Protein AF-A0A660MQH5-F1 (afdb_monomer_lite)

pLDDT: mean 91.73, std 9.12, range [53.06, 97.94]

Sequence (58 aa):
DDFIAPAVAKGDDALHAWIDGQIDEMNKNGAMQAAYEKTLKPVFGDDVPARDILVETK

Secondary structure (DSSP, 8-state):
---------TT-HHHHHHHHHHHHHHHHTTHHHHHHHHHTHHHHTTTS-GGGT-----

Structure (mmCIF, N/CA/C/O backbone):
data_AF-A0A660MQH5-F1
#
_entry.id   AF-A0A660MQH5-F1
#
loop_
_atom_site.group_PDB
_atom_site.id
_atom_site.type_symbol
_atom_site.label_atom_id
_atom_site.label_alt_id
_atom_site.label_comp_id
_atom_site.label_asym_id
_atom_site.label_entity_id
_atom_site.label_seq_id
_atom_site.pdbx_PDB_ins_code
_atom_site.Cartn_x
_atom_site.Cartn_y
_atom_site.Cartn_z
_atom_site.occupancy
_atom_site.B_iso_or_equiv
_atom_site.auth_seq_id
_atom_site.auth_comp_id
_atom_site.auth_asym_id
_atom_site.auth_atom_id
_atom_site.pdbx_PDB_model_num
ATOM 1 N N . ASP A 1 1 ? 2.055 -16.687 3.659 1.00 56.69 1 ASP A N 1
ATOM 2 C CA . ASP A 1 1 ? 0.833 -15.958 3.293 1.00 56.69 1 ASP A CA 1
ATOM 3 C C . ASP A 1 1 ? 0.898 -15.608 1.827 1.00 56.69 1 ASP A C 1
ATOM 5 O O . ASP A 1 1 ? 1.927 -15.107 1.381 1.00 56.69 1 ASP A O 1
ATOM 9 N N . ASP A 1 2 ? -0.161 -15.950 1.098 1.00 77.25 2 ASP A N 1
ATOM 10 C CA . ASP A 1 2 ? -0.263 -15.739 -0.343 1.00 77.25 2 ASP A CA 1
ATOM 11 C C . ASP A 1 2 ? -1.131 -14.502 -0.589 1.00 77.25 2 ASP A C 1
ATOM 13 O O . ASP A 1 2 ? -2.341 -14.523 -0.363 1.00 77.25 2 ASP A O 1
ATOM 17 N N . PHE A 1 3 ? -0.506 -13.415 -1.036 1.00 83.88 3 PHE A N 1
ATOM 18 C CA . PHE A 1 3 ? -1.189 -12.175 -1.399 1.00 83.88 3 PHE A CA 1
ATOM 19 C C . PHE A 1 3 ? -1.244 -12.021 -2.917 1.00 83.88 3 PHE A C 1
ATOM 21 O O . PHE A 1 3 ? -0.333 -12.439 -3.635 1.00 83.88 3 PHE A O 1
ATOM 28 N N . ILE A 1 4 ? -2.304 -11.383 -3.413 1.00 86.62 4 ILE A N 1
ATOM 29 C CA . ILE A 1 4 ? -2.404 -11.011 -4.826 1.00 86.62 4 ILE A CA 1
ATOM 30 C C . ILE A 1 4 ? -1.784 -9.623 -4.989 1.00 86.62 4 ILE A C 1
ATOM 32 O O . ILE A 1 4 ? -2.362 -8.626 -4.561 1.00 86.62 4 ILE A O 1
ATOM 36 N N . ALA A 1 5 ? -0.609 -9.571 -5.612 1.00 90.31 5 ALA A N 1
ATOM 37 C CA . ALA A 1 5 ? 0.081 -8.327 -5.930 1.00 90.31 5 ALA A CA 1
ATOM 38 C C . ALA A 1 5 ? -0.306 -7.800 -7.327 1.00 90.31 5 ALA A C 1
ATOM 40 O O . ALA A 1 5 ? -0.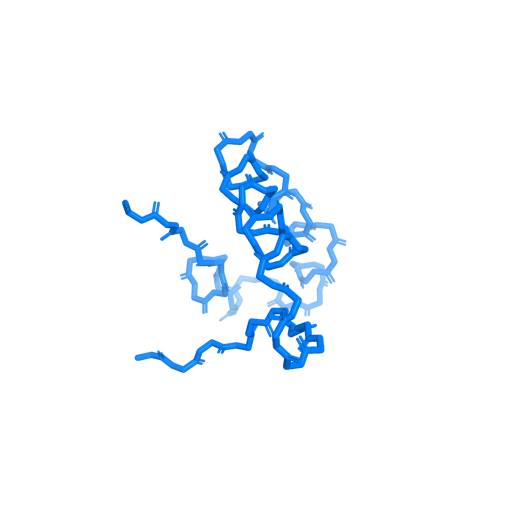704 -8.581 -8.200 1.00 90.31 5 ALA A O 1
ATOM 41 N N . PRO A 1 6 ? -0.157 -6.488 -7.577 1.00 92.94 6 PRO A N 1
ATOM 42 C CA . PRO A 1 6 ? -0.176 -5.944 -8.929 1.00 92.94 6 PRO A CA 1
ATOM 43 C C . PRO A 1 6 ? 0.920 -6.574 -9.796 1.00 92.94 6 PRO A C 1
ATOM 45 O O . PRO A 1 6 ? 2.006 -6.887 -9.315 1.00 92.94 6 PRO A O 1
ATOM 48 N N . ALA A 1 7 ? 0.641 -6.743 -11.087 1.00 95.00 7 ALA A N 1
ATOM 49 C CA . ALA A 1 7 ? 1.576 -7.332 -12.039 1.00 95.00 7 ALA A CA 1
ATOM 50 C C . ALA A 1 7 ? 1.853 -6.371 -13.198 1.00 95.00 7 ALA A C 1
ATOM 52 O O . ALA A 1 7 ? 0.955 -5.668 -13.664 1.00 95.00 7 ALA A O 1
ATOM 53 N N . VAL A 1 8 ? 3.091 -6.391 -13.691 1.00 96.44 8 VAL A N 1
ATOM 54 C CA . VAL A 1 8 ? 3.528 -5.648 -14.881 1.00 96.44 8 VAL A CA 1
ATOM 55 C C . VAL A 1 8 ? 3.978 -6.603 -15.986 1.00 96.44 8 VAL A C 1
ATOM 57 O O . VAL A 1 8 ? 4.154 -7.805 -15.764 1.00 96.44 8 VAL A O 1
ATOM 60 N N . ALA A 1 9 ? 4.162 -6.077 -17.199 1.00 97.62 9 ALA A N 1
ATOM 61 C CA . ALA A 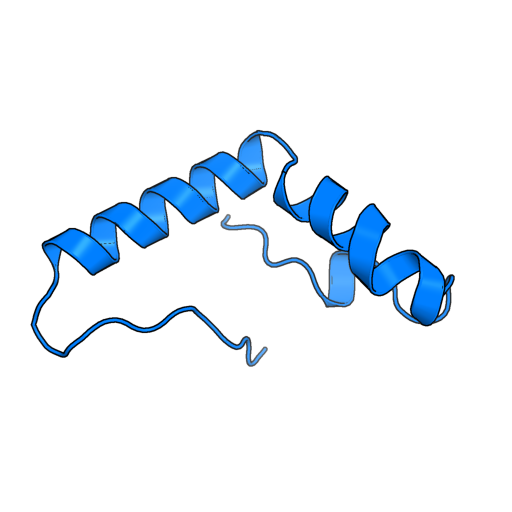1 9 ? 4.736 -6.847 -18.294 1.00 97.62 9 ALA A CA 1
ATOM 62 C C . ALA A 1 9 ? 6.154 -7.325 -17.938 1.00 97.62 9 ALA A C 1
ATOM 64 O O . ALA A 1 9 ? 6.932 -6.615 -17.303 1.00 97.62 9 ALA A O 1
ATOM 65 N N . LYS A 1 10 ? 6.511 -8.537 -18.371 1.00 96.38 10 LYS A N 1
ATOM 66 C CA . LYS A 1 10 ? 7.840 -9.099 -18.105 1.00 96.38 10 LYS A CA 1
ATOM 67 C C . LYS A 1 10 ? 8.933 -8.195 -18.693 1.00 96.38 10 LYS A C 1
ATOM 69 O O . LYS A 1 10 ? 8.953 -7.978 -19.901 1.00 96.38 10 LYS A O 1
ATOM 74 N N . GLY A 1 11 ? 9.864 -7.761 -17.844 1.00 96.56 11 GLY A N 1
ATOM 75 C CA . GLY A 1 11 ? 10.985 -6.892 -18.213 1.00 96.56 11 GLY A CA 1
ATOM 76 C C . GLY A 1 11 ? 10.695 -5.392 -18.106 1.00 96.56 11 GLY A C 1
ATOM 77 O O . GLY A 1 11 ? 11.576 -4.597 -18.420 1.00 96.56 11 GLY A O 1
ATOM 78 N N . ASP A 1 12 ? 9.497 -4.991 -17.668 1.00 97.81 12 ASP A N 1
ATOM 79 C CA . ASP A 1 12 ? 9.188 -3.591 -17.354 1.00 97.81 12 ASP A CA 1
ATOM 80 C C . ASP A 1 12 ? 9.573 -3.248 -15.905 1.00 97.81 12 ASP A C 1
ATOM 82 O O . ASP A 1 12 ? 8.736 -2.975 -15.040 1.00 97.81 12 ASP A O 1
ATOM 86 N N . ASP A 1 13 ? 10.875 -3.310 -15.629 1.00 97.50 13 ASP A N 1
ATOM 87 C CA . ASP A 1 13 ? 11.418 -3.136 -14.278 1.00 97.50 13 ASP A CA 1
ATOM 88 C C . ASP A 1 13 ? 11.211 -1.703 -13.752 1.00 97.50 13 ASP A C 1
ATOM 90 O O . ASP A 1 13 ? 11.109 -1.482 -12.545 1.00 97.50 13 ASP A O 1
ATOM 94 N N . ALA A 1 14 ? 11.111 -0.720 -14.654 1.00 97.94 14 ALA A N 1
ATOM 95 C CA . ALA A 1 14 ? 10.865 0.673 -14.294 1.00 97.94 14 ALA A CA 1
ATOM 96 C C . ALA A 1 14 ? 9.444 0.872 -13.754 1.00 97.94 14 ALA A C 1
ATOM 98 O O . ALA A 1 14 ? 9.269 1.512 -12.714 1.00 97.94 14 ALA A O 1
ATOM 99 N N . LEU A 1 15 ? 8.434 0.307 -14.426 1.00 97.94 15 LEU A N 1
ATOM 100 C CA . LEU A 1 15 ? 7.062 0.365 -13.936 1.00 97.94 15 LEU A CA 1
ATOM 101 C C . LEU A 1 15 ? 6.894 -0.464 -12.663 1.00 97.94 15 LEU A C 1
ATOM 103 O O . LEU A 1 15 ? 6.217 -0.010 -11.745 1.00 97.94 15 LEU A O 1
ATOM 107 N N . HIS A 1 16 ? 7.538 -1.633 -12.584 1.00 97.62 16 HIS A N 1
ATOM 108 C CA . HIS A 1 16 ? 7.552 -2.450 -11.369 1.00 97.62 16 HIS A CA 1
ATOM 109 C C . HIS A 1 16 ? 8.031 -1.635 -10.162 1.00 97.62 16 HIS A C 1
ATOM 111 O O . HIS A 1 16 ? 7.293 -1.469 -9.195 1.00 97.62 16 HIS A O 1
ATOM 117 N N . ALA A 1 17 ? 9.230 -1.050 -10.256 1.00 97.19 17 ALA A N 1
ATOM 118 C CA . ALA A 1 17 ? 9.8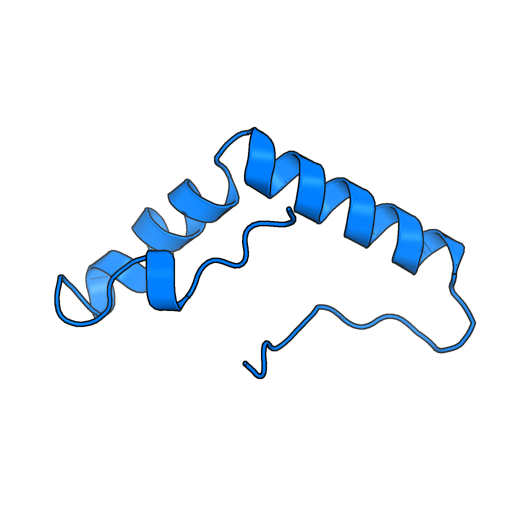20 -0.273 -9.170 1.00 97.19 17 ALA A CA 1
ATOM 119 C C . ALA A 1 17 ? 8.987 0.968 -8.810 1.00 97.19 17 ALA A C 1
ATOM 121 O O . ALA A 1 17 ? 8.908 1.353 -7.643 1.00 97.19 17 ALA A O 1
ATOM 122 N N . TRP A 1 18 ? 8.353 1.600 -9.803 1.00 97.69 18 TRP A N 1
ATOM 123 C CA . TRP A 1 18 ? 7.451 2.719 -9.549 1.00 97.69 18 TRP A CA 1
ATOM 124 C C . TRP A 1 18 ? 6.203 2.280 -8.772 1.00 97.69 18 TRP A C 1
ATOM 126 O O . TRP A 1 18 ? 5.846 2.935 -7.794 1.00 97.69 18 TRP A O 1
ATOM 136 N N . ILE A 1 19 ? 5.568 1.167 -9.159 1.00 96.62 19 ILE A N 1
ATOM 137 C CA . ILE A 1 19 ? 4.396 0.624 -8.458 1.00 96.62 19 ILE A CA 1
ATOM 138 C C . ILE A 1 19 ? 4.760 0.224 -7.026 1.00 96.62 19 ILE A C 1
ATOM 140 O O . ILE A 1 19 ? 4.023 0.588 -6.112 1.00 96.62 19 ILE A O 1
ATOM 144 N N . ASP A 1 20 ? 5.899 -0.441 -6.817 1.00 94.69 20 ASP A N 1
ATOM 145 C CA . ASP A 1 20 ? 6.378 -0.803 -5.476 1.00 94.69 20 ASP A CA 1
ATOM 146 C C . ASP A 1 20 ? 6.490 0.439 -4.578 1.00 94.69 20 ASP A C 1
ATOM 148 O O . ASP A 1 20 ? 5.947 0.474 -3.472 1.00 94.69 20 ASP A O 1
ATOM 152 N N . GLY A 1 21 ? 7.113 1.508 -5.088 1.00 95.69 21 GLY A N 1
ATOM 153 C CA . GLY A 1 21 ? 7.248 2.767 -4.356 1.00 95.69 21 GLY A CA 1
ATOM 154 C C . GLY A 1 21 ? 5.907 3.444 -4.056 1.00 95.69 21 GLY A C 1
ATOM 155 O O . GLY A 1 21 ? 5.731 4.016 -2.980 1.00 95.69 21 GLY A O 1
ATOM 156 N N . GLN A 1 22 ? 4.944 3.368 -4.979 1.00 95.88 22 GLN A N 1
ATOM 157 C CA . GLN A 1 22 ? 3.598 3.898 -4.754 1.00 95.88 22 GLN A CA 1
ATOM 158 C C . GLN A 1 22 ? 2.826 3.093 -3.705 1.00 95.88 22 GLN A C 1
ATOM 160 O O . GLN A 1 22 ? 2.167 3.691 -2.857 1.00 95.88 22 GLN A O 1
ATOM 165 N N . ILE A 1 23 ? 2.932 1.762 -3.708 1.00 94.25 23 ILE A N 1
ATOM 166 C CA . ILE A 1 23 ? 2.318 0.911 -2.679 1.00 94.25 23 ILE A CA 1
ATOM 167 C C . ILE A 1 23 ? 2.896 1.249 -1.302 1.00 94.25 23 ILE A C 1
ATOM 169 O O . ILE A 1 23 ? 2.137 1.447 -0.352 1.00 94.25 23 ILE A O 1
ATOM 173 N N . ASP A 1 24 ? 4.218 1.398 -1.201 1.00 94.00 24 ASP A N 1
ATOM 174 C CA . ASP A 1 24 ? 4.882 1.802 0.040 1.00 94.00 24 ASP A CA 1
ATOM 175 C C . ASP A 1 24 ? 4.409 3.170 0.544 1.00 94.00 24 ASP A C 1
ATOM 177 O O . ASP A 1 24 ? 4.179 3.355 1.742 1.00 94.00 24 ASP A O 1
ATOM 181 N N . GLU A 1 25 ? 4.260 4.146 -0.352 1.00 95.62 25 GLU A N 1
ATOM 182 C CA . GLU A 1 25 ? 3.744 5.471 -0.008 1.00 95.62 25 GLU A CA 1
ATOM 183 C C . GLU A 1 25 ? 2.290 5.397 0.479 1.00 95.62 25 GLU A C 1
ATOM 185 O O . GLU A 1 25 ? 1.954 5.986 1.509 1.00 95.62 25 GLU A O 1
ATOM 190 N N . MET A 1 26 ? 1.444 4.628 -0.212 1.00 94.94 26 MET A N 1
ATOM 191 C CA . MET A 1 26 ? 0.035 4.426 0.138 1.00 94.94 26 MET A CA 1
ATOM 192 C C . MET A 1 26 ? -0.158 3.690 1.468 1.00 94.94 26 MET A C 1
ATOM 194 O O . MET A 1 26 ? -1.120 3.959 2.192 1.00 94.94 26 MET A O 1
ATOM 198 N N . ASN A 1 27 ? 0.746 2.772 1.804 1.00 92.31 27 ASN A N 1
ATOM 199 C CA . ASN A 1 27 ? 0.780 2.133 3.114 1.00 92.31 27 ASN A CA 1
ATOM 200 C C . ASN A 1 27 ? 1.144 3.153 4.202 1.00 92.31 27 ASN A C 1
ATOM 202 O O . ASN A 1 27 ? 0.421 3.294 5.187 1.00 92.31 27 ASN A O 1
ATOM 206 N N . LYS A 1 28 ? 2.215 3.931 3.998 1.00 93.81 28 LYS A N 1
ATOM 207 C CA . LYS A 1 28 ? 2.707 4.916 4.981 1.00 93.81 28 LYS A CA 1
ATOM 208 C C . LYS A 1 28 ? 1.732 6.065 5.229 1.00 93.81 28 LYS A C 1
ATOM 210 O O . LYS A 1 28 ? 1.638 6.551 6.353 1.00 93.81 28 LYS A O 1
ATOM 215 N N . ASN A 1 29 ? 1.032 6.525 4.193 1.00 95.50 29 ASN A N 1
ATOM 216 C CA . ASN A 1 29 ? 0.109 7.656 4.296 1.00 95.50 29 ASN A CA 1
ATOM 217 C C . ASN A 1 29 ? -1.327 7.252 4.693 1.00 95.50 29 ASN A C 1
ATOM 219 O O . ASN A 1 29 ? -2.179 8.127 4.847 1.00 95.50 29 ASN A O 1
ATOM 223 N N . GLY A 1 30 ? -1.600 5.953 4.867 1.00 94.62 30 GLY A N 1
ATOM 224 C CA . GLY A 1 30 ? -2.907 5.432 5.272 1.00 94.62 30 GLY A CA 1
ATOM 225 C C . GLY A 1 30 ? -3.940 5.309 4.145 1.00 94.62 30 GLY A C 1
ATOM 226 O O . GLY A 1 30 ? -5.096 4.977 4.416 1.00 94.62 30 GLY A O 1
ATOM 227 N N . ALA A 1 31 ? -3.567 5.533 2.882 1.00 95.94 31 ALA A N 1
ATOM 228 C CA . ALA A 1 31 ? -4.481 5.387 1.750 1.00 95.94 31 ALA A CA 1
ATOM 229 C C . ALA A 1 31 ? -5.017 3.952 1.607 1.00 95.94 31 ALA A C 1
ATOM 231 O O . ALA A 1 31 ? -6.198 3.780 1.297 1.00 95.94 31 ALA A O 1
ATOM 232 N N . MET A 1 32 ? -4.197 2.928 1.882 1.00 94.62 32 MET A N 1
ATOM 233 C CA . MET A 1 32 ? -4.657 1.530 1.852 1.00 94.62 32 MET A CA 1
ATOM 234 C C . MET A 1 32 ? -5.719 1.247 2.926 1.00 94.62 32 MET A C 1
ATOM 236 O O . MET A 1 32 ? -6.749 0.635 2.632 1.00 94.62 32 MET A O 1
ATOM 240 N N . GLN A 1 33 ? -5.539 1.781 4.138 1.00 94.69 33 GLN A N 1
ATOM 241 C CA . GLN A 1 33 ? -6.536 1.694 5.211 1.00 94.69 33 GLN A CA 1
ATOM 242 C C . GLN A 1 33 ? -7.847 2.384 4.809 1.00 94.69 33 GLN A C 1
ATOM 244 O O . GLN A 1 33 ? -8.927 1.805 4.942 1.00 94.69 33 GLN A O 1
ATOM 249 N N . ALA A 1 34 ? -7.766 3.593 4.251 1.00 96.19 34 ALA A N 1
ATOM 250 C CA . ALA A 1 34 ? -8.944 4.325 3.792 1.00 96.19 34 ALA A CA 1
ATOM 251 C C . ALA A 1 34 ? -9.698 3.576 2.673 1.00 96.19 34 ALA A C 1
ATOM 253 O O . ALA A 1 34 ? -10.932 3.583 2.634 1.00 96.19 34 ALA A O 1
ATOM 254 N N . ALA A 1 35 ? -8.980 2.897 1.773 1.00 95.62 35 ALA A N 1
ATOM 255 C CA . ALA A 1 35 ? -9.583 2.073 0.728 1.00 95.62 35 ALA A CA 1
ATOM 256 C C . ALA A 1 35 ? -10.326 0.858 1.310 1.00 95.62 35 ALA A C 1
ATOM 258 O O . ALA A 1 35 ? -11.462 0.585 0.900 1.00 95.62 35 ALA A O 1
ATOM 259 N N . TYR A 1 36 ? -9.737 0.176 2.299 1.00 95.00 36 TYR A N 1
ATOM 260 C CA . TYR A 1 36 ? -10.383 -0.920 3.026 1.00 95.00 36 TYR A CA 1
ATOM 261 C C . TYR A 1 36 ? -11.684 -0.457 3.696 1.00 95.00 36 TYR A C 1
ATOM 263 O O . TYR A 1 36 ? -12.745 -1.051 3.482 1.00 95.00 36 TYR A O 1
ATOM 271 N N . GLU A 1 37 ? -11.629 0.645 4.447 1.00 96.00 37 GLU A N 1
ATOM 272 C CA . GLU A 1 37 ? -12.783 1.190 5.173 1.00 96.00 37 GLU A CA 1
ATOM 273 C C . GLU A 1 37 ? -13.924 1.606 4.248 1.00 96.00 37 GLU A C 1
ATOM 275 O O . GLU A 1 37 ? -15.095 1.471 4.602 1.00 96.00 37 GLU A O 1
ATOM 280 N N . LYS A 1 38 ? -13.589 2.097 3.055 1.00 97.19 38 LYS A N 1
ATOM 281 C CA . LYS A 1 38 ? -14.571 2.572 2.084 1.00 97.19 38 LYS A CA 1
ATOM 282 C C . LYS A 1 38 ? -15.218 1.448 1.279 1.00 97.19 38 LYS A C 1
ATOM 284 O O . LYS A 1 38 ? -16.378 1.584 0.897 1.00 97.19 38 LYS A O 1
ATOM 289 N N . THR A 1 39 ? -14.474 0.391 0.957 1.00 95.75 39 THR A N 1
ATOM 290 C CA . THR A 1 39 ? -14.899 -0.588 -0.062 1.00 95.75 39 THR A CA 1
ATOM 291 C C . THR A 1 39 ? -15.172 -1.981 0.487 1.00 95.75 39 THR A C 1
ATOM 293 O O . THR A 1 39 ? -16.098 -2.635 0.015 1.00 95.75 39 THR A O 1
ATOM 296 N N . LEU A 1 40 ? -14.419 -2.425 1.495 1.00 95.00 40 LEU A N 1
ATOM 297 C CA . LEU A 1 40 ? -14.516 -3.782 2.034 1.00 95.00 40 LEU A CA 1
ATOM 298 C C . LEU A 1 40 ? -15.262 -3.801 3.369 1.00 95.00 40 LEU A C 1
ATOM 300 O O . LEU A 1 40 ? -16.205 -4.575 3.530 1.00 95.00 40 LEU A O 1
ATOM 304 N N . LYS A 1 41 ? -14.924 -2.898 4.298 1.00 94.88 41 LYS A N 1
ATOM 305 C CA . LYS A 1 41 ? -15.564 -2.831 5.623 1.00 94.88 41 LYS A CA 1
ATOM 306 C C . LYS A 1 41 ? -17.103 -2.760 5.581 1.00 94.88 41 LYS A C 1
ATOM 308 O O . LYS A 1 41 ? -17.726 -3.451 6.380 1.00 94.88 41 LYS A O 1
ATOM 313 N N . PRO A 1 42 ? -17.758 -2.008 4.670 1.00 96.88 42 PRO A N 1
ATOM 314 C CA . PRO A 1 42 ? -19.222 -1.960 4.624 1.00 96.88 42 PRO A CA 1
ATOM 315 C C . PRO A 1 42 ? -19.877 -3.290 4.225 1.00 96.88 42 PRO A C 1
ATOM 317 O O . PRO A 1 42 ? -21.063 -3.478 4.473 1.00 96.88 42 PRO A O 1
ATOM 320 N N . VAL A 1 43 ? -19.121 -4.189 3.587 1.00 96.50 43 VAL A N 1
ATOM 321 C CA . VAL A 1 43 ? -19.594 -5.503 3.133 1.00 96.50 43 VAL A CA 1
ATOM 322 C C . VAL A 1 43 ? -19.289 -6.583 4.170 1.00 96.50 43 VAL A C 1
ATOM 324 O O . VAL A 1 43 ? -20.147 -7.415 4.443 1.00 96.50 43 VAL A O 1
ATOM 327 N N . PHE A 1 44 ? -18.086 -6.563 4.750 1.00 93.06 44 PHE A N 1
ATOM 328 C CA . PHE A 1 44 ? -17.606 -7.615 5.656 1.00 93.06 44 PHE A CA 1
ATOM 329 C C . PHE A 1 44 ? -17.782 -7.298 7.147 1.00 93.06 44 PHE A C 1
ATOM 331 O O . PHE A 1 44 ? -17.622 -8.187 7.979 1.00 93.06 44 PHE A O 1
ATOM 338 N N . GLY A 1 45 ? -18.121 -6.057 7.502 1.00 90.25 45 GLY A N 1
ATOM 339 C CA . GLY A 1 45 ? -18.303 -5.651 8.894 1.00 90.25 45 GLY A CA 1
ATOM 340 C C . GLY A 1 45 ? -17.054 -5.913 9.738 1.00 90.25 45 GLY A C 1
ATOM 341 O O . GLY A 1 45 ? -15.942 -5.575 9.330 1.00 90.25 45 GLY A O 1
ATOM 342 N N . ASP A 1 46 ? -17.258 -6.511 10.912 1.00 92.38 46 ASP A N 1
ATOM 343 C CA . ASP A 1 46 ? -16.189 -6.864 11.854 1.00 92.38 46 ASP A CA 1
ATOM 344 C C . ASP A 1 46 ? -15.729 -8.332 11.720 1.00 92.38 46 ASP A C 1
ATOM 346 O O . ASP A 1 46 ? -14.786 -8.739 12.398 1.00 92.38 46 ASP A O 1
ATOM 350 N N . ASP A 1 47 ? -16.359 -9.121 10.839 1.00 94.19 47 ASP A N 1
ATOM 351 C CA . ASP A 1 47 ? -16.042 -10.546 10.643 1.00 94.19 47 ASP A CA 1
ATOM 352 C C . ASP A 1 47 ? -14.681 -10.749 9.962 1.00 94.19 47 ASP A C 1
ATOM 354 O O . ASP A 1 47 ? -14.016 -11.765 10.167 1.00 94.19 47 ASP A O 1
ATOM 358 N N . VAL A 1 48 ? -14.257 -9.772 9.156 1.00 91.50 48 VAL A N 1
ATOM 359 C CA . VAL A 1 48 ? -12.945 -9.744 8.505 1.00 91.50 48 VAL A CA 1
ATOM 360 C C . VAL A 1 48 ? -12.231 -8.475 8.961 1.00 91.50 48 VAL A C 1
ATOM 362 O O . VAL A 1 48 ? -12.663 -7.390 8.588 1.00 91.50 48 VAL A O 1
ATOM 365 N N . PRO A 1 49 ? -11.168 -8.551 9.778 1.00 90.81 49 PRO A N 1
ATOM 366 C CA . PRO A 1 49 ? -10.445 -7.365 10.221 1.00 90.81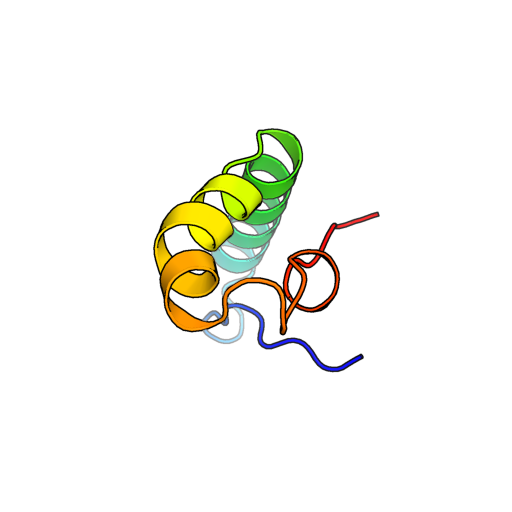 49 PRO A CA 1
ATOM 367 C C . PRO A 1 49 ? -9.431 -6.895 9.167 1.00 90.81 49 PRO A C 1
ATOM 369 O O . PRO A 1 49 ? -8.830 -7.694 8.453 1.00 90.81 49 PRO A O 1
ATOM 372 N N . ALA A 1 50 ? -9.156 -5.586 9.135 1.00 91.31 50 ALA A N 1
ATOM 373 C CA . ALA A 1 50 ? -8.241 -4.970 8.164 1.00 91.31 50 ALA A CA 1
ATOM 374 C C . ALA A 1 50 ? -6.850 -5.629 8.125 1.00 91.31 50 ALA A C 1
ATOM 376 O O . ALA A 1 50 ? -6.287 -5.807 7.051 1.00 91.31 50 ALA A O 1
ATOM 377 N N . ARG A 1 51 ? -6.322 -6.047 9.283 1.00 90.25 51 ARG A N 1
ATOM 378 C CA . ARG A 1 51 ? -5.001 -6.690 9.411 1.00 90.25 51 ARG A CA 1
ATOM 379 C C . ARG A 1 51 ? -4.873 -8.019 8.649 1.00 90.25 51 ARG A C 1
ATOM 381 O O . ARG A 1 51 ? -3.758 -8.442 8.380 1.00 90.25 51 ARG A O 1
ATOM 388 N N . ASP A 1 52 ? -5.995 -8.682 8.359 1.00 90.69 52 ASP A N 1
ATOM 389 C CA . ASP A 1 52 ? -6.011 -9.964 7.647 1.00 90.69 52 ASP A CA 1
ATOM 390 C C . ASP A 1 52 ? -6.036 -9.746 6.116 1.00 90.69 52 ASP A C 1
ATOM 392 O O . ASP A 1 52 ? -5.911 -10.698 5.350 1.00 90.69 52 ASP A O 1
ATOM 396 N N . ILE A 1 53 ? -6.196 -8.493 5.662 1.00 90.00 53 ILE A N 1
ATOM 397 C CA . ILE A 1 53 ? -6.321 -8.101 4.249 1.00 90.00 53 ILE A CA 1
ATOM 398 C C . ILE A 1 53 ? -5.196 -7.157 3.814 1.00 90.00 53 ILE A C 1
ATOM 400 O O . ILE A 1 53 ? -4.670 -7.284 2.709 1.00 90.00 53 ILE A O 1
ATOM 404 N N . LEU A 1 54 ? -4.858 -6.176 4.651 1.00 91.12 54 LEU A N 1
ATOM 405 C CA . LEU A 1 54 ? -3.856 -5.165 4.343 1.00 91.12 54 LEU A CA 1
ATOM 406 C C . LEU A 1 54 ? -2.448 -5.743 4.467 1.00 91.12 54 LEU A C 1
ATOM 408 O O . LEU A 1 54 ? -2.106 -6.380 5.461 1.00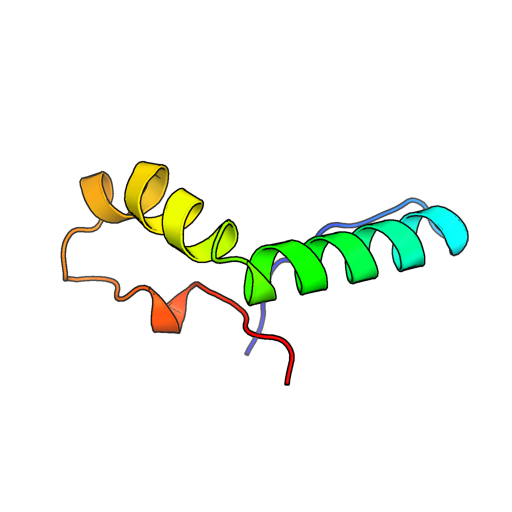 91.12 54 LEU A O 1
ATOM 412 N N . VAL A 1 55 ? -1.623 -5.472 3.458 1.00 87.12 55 VAL A N 1
ATOM 413 C CA .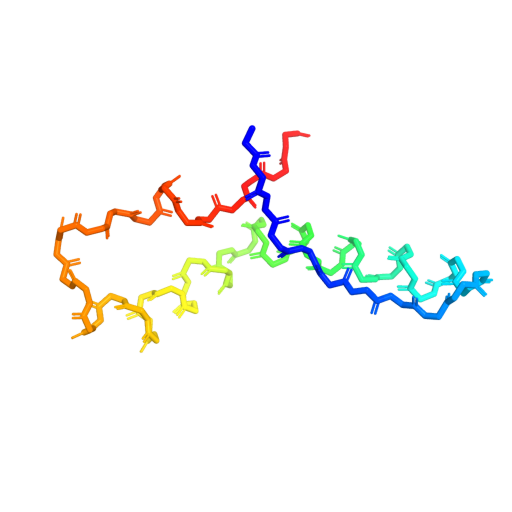 VAL A 1 55 ? -0.213 -5.861 3.431 1.00 87.12 55 VAL A CA 1
ATOM 414 C C . VAL A 1 55 ? 0.628 -4.649 3.788 1.00 87.12 55 VAL A C 1
ATOM 416 O O . VAL A 1 55 ? 0.788 -3.737 2.979 1.00 87.12 55 VAL A O 1
ATOM 419 N N . GLU A 1 56 ? 1.185 -4.651 4.994 1.00 75.75 56 GLU A N 1
ATOM 420 C CA . GLU A 1 56 ? 2.157 -3.646 5.413 1.00 75.75 56 GLU A CA 1
ATOM 421 C C . GLU A 1 56 ? 3.568 -4.117 5.044 1.00 75.75 56 GLU A C 1
ATOM 423 O O . GLU A 1 56 ? 4.022 -5.186 5.463 1.00 75.75 56 GLU A O 1
ATOM 428 N N . THR A 1 57 ? 4.267 -3.322 4.237 1.00 63.47 57 THR A N 1
ATOM 429 C CA . THR A 1 57 ? 5.682 -3.536 3.935 1.00 63.47 57 THR A CA 1
ATOM 430 C C . THR A 1 57 ? 6.514 -3.182 5.175 1.00 63.47 57 THR A C 1
ATOM 432 O O . THR A 1 57 ? 6.423 -2.071 5.697 1.00 63.47 57 THR A O 1
ATOM 435 N N . LYS A 1 58 ? 7.266 -4.165 5.697 1.00 53.06 58 LYS A N 1
ATOM 436 C CA . LYS A 1 58 ? 8.188 -3.994 6.837 1.00 53.06 58 LYS A CA 1
ATOM 437 C C . LYS A 1 58 ? 9.448 -3.234 6.450 1.00 53.06 58 LYS A C 1
ATOM 439 O O . LYS A 1 58 ? 9.973 -3.505 5.349 1.00 53.06 58 LYS A O 1
#

Radius of gyration: 13.31 Å; chains: 1; bounding box: 31×24×30 Å

Foldseek 3Di:
DDDDDDDDDPPPVVVVVVVVVVLQVCLVVCVLVVCCVVPPCVPCPPVDDPVNHDDHDD